Protein AF-A0A6J1C2G2-F1 (afdb_monomer_lite)

Structure (mmCIF, N/CA/C/O backbone):
data_AF-A0A6J1C2G2-F1
#
_entry.id   AF-A0A6J1C2G2-F1
#
loop_
_atom_site.group_PDB
_atom_site.id
_atom_site.type_symbol
_atom_site.label_atom_id
_atom_site.label_alt_id
_atom_site.label_comp_id
_atom_site.label_asym_id
_atom_site.label_entity_id
_atom_site.label_seq_id
_atom_site.pdbx_PDB_ins_code
_atom_site.Cartn_x
_atom_site.Cartn_y
_atom_site.Cartn_z
_atom_site.occupancy
_atom_site.B_iso_or_equiv
_atom_site.auth_seq_id
_atom_site.auth_comp_id
_atom_site.auth_asym_id
_atom_site.auth_atom_id
_atom_site.pdbx_PDB_model_num
ATOM 1 N N . MET A 1 1 ? 3.032 9.866 -9.619 1.00 83.88 1 MET A N 1
ATOM 2 C CA . MET A 1 1 ? 4.007 8.755 -9.521 1.00 83.88 1 MET A CA 1
ATOM 3 C C . MET A 1 1 ? 5.180 8.950 -10.476 1.00 83.88 1 MET A C 1
ATOM 5 O O . MET A 1 1 ? 6.270 9.187 -9.984 1.00 83.88 1 MET A O 1
ATOM 9 N N . PHE A 1 2 ? 4.970 8.914 -11.799 1.00 86.19 2 PHE A N 1
ATOM 10 C CA . PHE A 1 2 ? 6.059 8.977 -12.790 1.00 86.19 2 PHE A CA 1
ATOM 11 C C . PHE A 1 2 ? 6.940 10.228 -12.696 1.00 86.19 2 PHE A C 1
ATOM 13 O O . PHE A 1 2 ? 8.150 10.077 -12.717 1.00 86.19 2 PHE A O 1
ATOM 20 N N . ILE A 1 3 ? 6.368 11.408 -12.426 1.00 89.69 3 ILE A N 1
ATOM 21 C CA . ILE A 1 3 ? 7.152 12.632 -12.160 1.00 89.69 3 ILE A CA 1
ATOM 22 C C . ILE A 1 3 ? 8.167 12.416 -11.022 1.00 89.69 3 ILE A C 1
ATOM 24 O O . ILE A 1 3 ? 9.332 12.745 -11.165 1.00 89.69 3 ILE A O 1
ATOM 28 N N . ARG A 1 4 ? 7.766 11.765 -9.918 1.00 88.69 4 ARG A N 1
ATOM 29 C CA . ARG A 1 4 ? 8.676 11.478 -8.792 1.00 88.69 4 ARG A CA 1
ATOM 30 C C . ARG A 1 4 ? 9.783 10.490 -9.174 1.00 88.69 4 ARG A C 1
ATOM 32 O O . ARG A 1 4 ? 10.897 10.616 -8.683 1.00 88.69 4 ARG A O 1
ATOM 39 N N . LEU A 1 5 ? 9.472 9.509 -10.025 1.00 90.19 5 LEU A N 1
ATOM 40 C CA . LEU A 1 5 ? 10.475 8.576 -10.550 1.00 90.19 5 LEU A CA 1
ATOM 41 C C . LEU A 1 5 ? 11.472 9.312 -11.454 1.00 90.19 5 LEU A C 1
ATOM 43 O O . LEU A 1 5 ? 12.673 9.102 -11.332 1.00 90.19 5 LEU A O 1
ATOM 47 N N . GLU A 1 6 ? 10.985 10.192 -12.329 1.00 89.25 6 GLU A N 1
ATOM 48 C CA . GLU A 1 6 ? 11.812 11.023 -13.210 1.00 89.25 6 GLU A CA 1
ATOM 49 C C . GLU A 1 6 ? 12.705 11.982 -12.417 1.00 89.25 6 GLU A C 1
ATOM 51 O O . GLU A 1 6 ? 13.893 12.090 -12.720 1.00 89.25 6 GLU A O 1
ATOM 56 N N . ASP A 1 7 ? 12.176 12.603 -11.361 1.00 89.44 7 ASP A N 1
ATOM 57 C CA . ASP A 1 7 ? 12.940 13.465 -10.459 1.00 89.44 7 ASP A CA 1
ATOM 58 C C . ASP A 1 7 ? 14.087 12.693 -9.784 1.00 89.44 7 ASP A C 1
ATOM 60 O O . ASP A 1 7 ? 15.228 13.163 -9.767 1.00 89.44 7 ASP A O 1
ATOM 64 N N . GLU A 1 8 ? 13.827 11.484 -9.269 1.00 88.75 8 GLU A N 1
ATOM 65 C CA . GLU A 1 8 ? 14.870 10.634 -8.676 1.00 88.75 8 GLU A CA 1
ATOM 66 C C . GLU A 1 8 ? 15.913 10.171 -9.704 1.00 88.75 8 GLU A C 1
ATOM 68 O O . GLU A 1 8 ? 17.113 10.165 -9.411 1.00 88.75 8 GLU A O 1
ATOM 73 N N . LEU A 1 9 ? 15.481 9.833 -10.924 1.00 88.19 9 LEU A N 1
ATOM 74 C CA . LEU A 1 9 ? 16.377 9.459 -12.021 1.00 88.19 9 LEU A CA 1
ATOM 75 C C . LEU A 1 9 ? 17.264 10.633 -12.460 1.00 88.19 9 LEU A C 1
ATOM 77 O O . LEU A 1 9 ? 18.463 10.446 -12.694 1.00 88.19 9 LEU A O 1
ATOM 81 N N . GLY A 1 10 ? 16.693 11.837 -12.551 1.00 83.50 10 GLY A N 1
ATOM 82 C CA . GLY A 1 10 ? 17.389 13.065 -12.936 1.00 83.50 10 GLY A CA 1
ATOM 83 C C . GLY A 1 10 ? 18.352 13.576 -11.860 1.00 83.50 10 GLY A C 1
ATOM 84 O O . GLY A 1 10 ? 19.415 14.123 -12.170 1.00 83.50 10 GLY A O 1
ATOM 85 N N . ALA A 1 11 ? 18.041 13.351 -10.583 1.00 78.38 11 ALA A N 1
ATOM 86 C CA . ALA A 1 11 ? 18.835 13.815 -9.452 1.00 78.38 11 ALA A CA 1
ATOM 87 C C . ALA A 1 11 ? 20.077 12.941 -9.191 1.00 78.38 11 ALA A C 1
ATOM 89 O O . ALA A 1 11 ? 20.109 12.192 -8.224 1.00 78.38 11 ALA A O 1
ATOM 90 N N . LYS A 1 12 ? 21.139 13.045 -10.007 1.00 57.88 12 LYS A N 1
ATOM 91 C CA . LYS A 1 12 ? 22.489 12.434 -9.810 1.00 57.88 12 LYS A CA 1
ATOM 92 C C . LYS A 1 12 ? 22.559 10.910 -9.537 1.00 57.88 12 LYS A C 1
ATOM 94 O O . LYS A 1 12 ? 23.667 10.375 -9.515 1.00 57.88 12 LYS A O 1
ATOM 99 N N . LYS A 1 13 ? 21.445 10.198 -9.342 1.00 61.91 13 LYS A N 1
ATOM 100 C CA . LYS A 1 13 ? 21.401 8.833 -8.799 1.00 61.91 13 LYS A CA 1
ATOM 101 C C . LYS A 1 13 ? 21.324 7.731 -9.852 1.00 61.91 13 LYS A C 1
ATOM 103 O O . LYS A 1 13 ? 21.527 6.582 -9.483 1.00 61.91 13 LYS A O 1
ATOM 108 N N . LYS A 1 14 ? 21.098 8.036 -11.140 1.00 79.38 14 LYS A N 1
ATOM 109 C CA . LYS A 1 14 ? 20.994 7.062 -12.263 1.00 79.38 14 LYS A CA 1
ATOM 110 C C . LYS A 1 14 ? 20.018 5.885 -12.033 1.00 79.38 14 LYS A C 1
ATOM 112 O O . LYS A 1 14 ? 19.953 4.982 -12.860 1.00 79.38 14 LYS A O 1
ATOM 117 N N . ALA A 1 15 ? 19.283 5.886 -10.928 1.00 87.56 15 ALA A N 1
ATOM 118 C CA . ALA A 1 15 ? 18.387 4.846 -10.463 1.00 87.56 15 ALA A CA 1
ATOM 119 C C . ALA A 1 15 ? 17.363 5.499 -9.529 1.00 87.56 15 ALA A C 1
ATOM 121 O O . ALA A 1 15 ? 17.713 6.407 -8.771 1.00 87.56 15 ALA A O 1
ATOM 122 N N . ALA A 1 16 ? 16.125 5.022 -9.592 1.00 91.12 16 ALA A N 1
ATOM 123 C CA . ALA A 1 16 ? 15.034 5.419 -8.712 1.00 91.12 16 ALA A CA 1
ATOM 124 C C . ALA A 1 16 ? 14.487 4.173 -8.018 1.00 91.12 16 ALA A C 1
ATOM 126 O O . ALA A 1 16 ? 14.368 3.117 -8.651 1.00 91.12 16 ALA A O 1
ATOM 127 N N . ASP A 1 17 ? 14.172 4.290 -6.729 1.00 91.31 17 ASP A N 1
ATOM 128 C CA . ASP A 1 17 ? 13.568 3.183 -5.991 1.00 91.31 17 ASP A CA 1
ATOM 129 C C . ASP A 1 17 ? 12.053 3.199 -6.213 1.00 91.31 17 ASP A C 1
ATOM 131 O O . ASP A 1 17 ? 11.330 4.084 -5.751 1.00 91.31 17 ASP A O 1
ATOM 135 N N . PHE A 1 18 ? 11.565 2.209 -6.957 1.00 94.31 18 PHE A N 1
ATOM 136 C CA . PHE A 1 18 ? 10.154 2.119 -7.303 1.00 94.31 18 PHE A CA 1
ATOM 137 C C . PHE A 1 18 ? 9.265 1.866 -6.082 1.00 94.31 18 PHE A C 1
ATOM 139 O O . PHE A 1 18 ? 8.156 2.398 -6.028 1.00 94.31 18 PHE A O 1
ATOM 146 N N . ASN A 1 19 ? 9.726 1.080 -5.103 1.00 95.12 19 ASN A N 1
ATOM 147 C CA . ASN A 1 19 ? 8.845 0.543 -4.066 1.00 95.12 19 ASN A CA 1
ATOM 148 C C . ASN A 1 19 ? 8.251 1.648 -3.172 1.00 95.12 19 ASN A C 1
ATOM 150 O O . ASN A 1 19 ? 7.025 1.737 -3.109 1.00 95.12 19 ASN A O 1
ATOM 154 N N . PRO A 1 20 ? 9.036 2.568 -2.572 1.00 94.38 20 PRO A N 1
ATOM 155 C CA . PRO A 1 20 ? 8.474 3.626 -1.729 1.00 94.38 20 PRO A CA 1
ATOM 156 C C . PRO A 1 20 ? 7.541 4.576 -2.493 1.00 94.38 20 PRO A C 1
ATOM 158 O O . PRO A 1 20 ? 6.554 5.075 -1.947 1.00 94.38 20 PRO A O 1
ATOM 161 N N . ILE A 1 21 ? 7.840 4.838 -3.770 1.00 94.56 21 ILE A N 1
ATOM 162 C CA . ILE A 1 21 ? 7.010 5.695 -4.624 1.00 94.56 21 ILE A CA 1
ATOM 163 C C . ILE A 1 21 ? 5.689 4.994 -4.974 1.00 94.56 21 ILE A C 1
ATOM 165 O O . ILE A 1 21 ? 4.631 5.629 -4.932 1.00 94.56 21 ILE A O 1
ATOM 169 N N . SER A 1 22 ? 5.746 3.701 -5.299 1.00 96.19 22 SER A N 1
ATOM 170 C CA . SER A 1 22 ? 4.582 2.859 -5.584 1.00 96.19 22 SER A CA 1
ATOM 171 C C . SER A 1 22 ? 3.687 2.700 -4.356 1.00 96.19 22 SER A C 1
ATOM 173 O O . SER A 1 22 ? 2.469 2.809 -4.481 1.00 96.19 22 SER A O 1
ATOM 175 N N . ASP A 1 23 ? 4.264 2.511 -3.171 1.00 96.69 23 ASP A N 1
ATOM 176 C CA . ASP A 1 23 ? 3.523 2.364 -1.915 1.00 96.69 23 ASP A CA 1
ATOM 177 C C . ASP A 1 23 ? 2.751 3.641 -1.568 1.00 96.69 23 ASP A C 1
ATOM 179 O O . ASP A 1 23 ? 1.550 3.597 -1.298 1.00 96.69 23 ASP A O 1
ATOM 183 N N . ALA A 1 24 ? 3.408 4.801 -1.661 1.00 95.88 24 ALA A N 1
ATOM 184 C CA . ALA A 1 24 ? 2.757 6.091 -1.444 1.00 95.88 24 ALA A CA 1
ATOM 185 C C . ALA A 1 24 ? 1.614 6.341 -2.440 1.00 95.88 24 ALA A C 1
ATOM 187 O O . ALA A 1 24 ? 0.549 6.820 -2.054 1.00 95.88 24 ALA A O 1
ATOM 188 N N . MET A 1 25 ? 1.816 5.995 -3.717 1.00 95.75 25 MET A N 1
ATOM 189 C CA . MET A 1 25 ? 0.767 6.102 -4.734 1.00 95.75 25 MET A CA 1
ATOM 190 C C . MET A 1 25 ? -0.394 5.149 -4.450 1.00 95.75 25 MET A C 1
ATOM 192 O O . MET A 1 25 ? -1.545 5.562 -4.528 1.00 95.75 25 MET A O 1
ATOM 196 N N . SER A 1 26 ? -0.098 3.901 -4.087 1.00 97.38 26 SER A N 1
ATOM 197 C CA . SER A 1 26 ? -1.112 2.882 -3.809 1.00 97.38 26 SER A CA 1
ATOM 198 C C . SER A 1 26 ? -1.977 3.281 -2.617 1.00 97.38 26 SER A C 1
ATOM 200 O O . SER A 1 26 ? -3.195 3.155 -2.679 1.00 97.38 26 SER A O 1
ATOM 202 N N . PHE A 1 27 ? -1.370 3.822 -1.556 1.00 98.00 27 PHE A N 1
ATOM 203 C CA . PHE A 1 27 ? -2.111 4.357 -0.416 1.00 98.00 27 PHE A CA 1
ATOM 204 C C . PHE A 1 27 ? -3.038 5.510 -0.819 1.00 98.00 27 PHE A C 1
ATOM 206 O O . PHE A 1 27 ? -4.225 5.463 -0.507 1.00 98.00 27 PHE A O 1
ATOM 213 N N . ASP A 1 28 ? -2.518 6.523 -1.524 1.00 97.12 28 ASP A N 1
ATOM 214 C CA . ASP A 1 28 ? -3.313 7.679 -1.965 1.00 97.12 28 ASP A CA 1
ATOM 215 C C . ASP A 1 28 ? -4.469 7.253 -2.881 1.00 97.12 28 ASP A C 1
ATOM 217 O O . ASP A 1 28 ? -5.609 7.661 -2.663 1.00 97.12 28 ASP A O 1
ATOM 221 N N . PHE A 1 29 ? -4.198 6.369 -3.845 1.00 96.88 29 PHE A N 1
ATOM 222 C CA . PHE A 1 29 ? -5.206 5.818 -4.744 1.00 96.88 29 PHE A CA 1
ATOM 223 C C . PHE A 1 29 ? -6.308 5.075 -3.983 1.00 96.88 29 PHE A C 1
ATOM 225 O O . PHE A 1 29 ? -7.482 5.373 -4.179 1.00 96.88 29 PHE A O 1
ATOM 232 N N . ILE A 1 30 ? -5.953 4.143 -3.094 1.00 97.88 30 ILE A N 1
ATOM 233 C CA . ILE A 1 30 ? -6.936 3.354 -2.341 1.00 97.88 30 ILE A CA 1
ATOM 234 C C . ILE A 1 30 ? -7.740 4.222 -1.377 1.00 97.88 30 ILE A C 1
ATOM 236 O O . ILE A 1 30 ? -8.947 4.024 -1.251 1.00 97.88 30 ILE A O 1
ATOM 240 N N . PHE A 1 31 ? -7.109 5.203 -0.730 1.00 98.00 31 PHE A N 1
ATOM 241 C CA . PHE A 1 31 ? -7.827 6.137 0.130 1.00 98.00 31 PHE A CA 1
ATOM 242 C C . PHE A 1 31 ? -8.851 6.940 -0.680 1.00 98.00 31 PHE A C 1
ATOM 244 O O . PHE A 1 31 ? -10.014 7.003 -0.307 1.00 98.00 31 PHE A O 1
ATOM 251 N N . ARG A 1 32 ? -8.461 7.492 -1.831 1.00 97.19 32 ARG A N 1
ATOM 252 C CA . ARG A 1 32 ? -9.388 8.232 -2.705 1.00 97.19 32 ARG A CA 1
ATOM 253 C C . ARG A 1 32 ? -10.477 7.356 -3.319 1.00 97.19 32 ARG A C 1
ATOM 255 O O . ARG A 1 32 ? -11.559 7.846 -3.597 1.00 97.19 32 ARG A O 1
ATOM 262 N N . LEU A 1 33 ? -10.177 6.085 -3.575 1.00 96.56 33 LEU A N 1
ATOM 263 C CA . LEU A 1 33 ? -11.120 5.142 -4.172 1.00 96.56 33 LEU A CA 1
ATOM 264 C C . LEU A 1 33 ? -12.205 4.708 -3.181 1.00 96.56 33 LEU A C 1
ATOM 266 O O . LEU A 1 33 ? -13.354 4.528 -3.569 1.00 96.56 33 LEU A O 1
ATOM 270 N N . LEU A 1 34 ? -11.823 4.468 -1.927 1.00 96.38 34 LEU A N 1
ATOM 271 C CA . LEU A 1 34 ? -12.694 3.864 -0.916 1.00 96.38 34 LEU 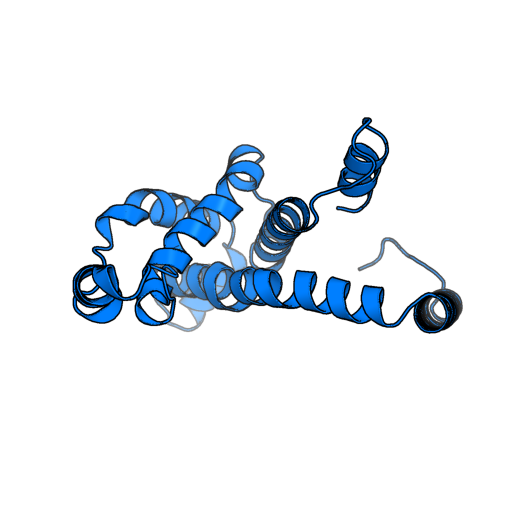A CA 1
ATOM 272 C C . LEU A 1 34 ? -13.328 4.880 0.038 1.00 96.38 34 LEU A C 1
ATOM 274 O O . LEU A 1 34 ? -14.106 4.491 0.908 1.00 96.38 34 LEU A O 1
ATOM 278 N N . THR A 1 35 ? -12.972 6.155 -0.089 1.00 97.00 35 THR A N 1
ATOM 279 C CA . THR A 1 35 ? -13.460 7.233 0.770 1.00 97.00 35 THR A CA 1
ATOM 280 C C . THR A 1 35 ? -13.962 8.397 -0.084 1.00 97.00 35 THR A C 1
ATOM 282 O O . THR A 1 35 ? -13.643 8.505 -1.263 1.00 97.00 35 THR A O 1
ATOM 285 N N . ASP A 1 36 ? -14.721 9.300 0.524 1.00 96.25 36 ASP A N 1
ATOM 286 C CA . ASP A 1 36 ? -15.259 10.509 -0.106 1.00 96.25 36 ASP A CA 1
ATOM 287 C C . ASP A 1 36 ? -14.218 11.635 -0.227 1.00 96.25 36 ASP A C 1
ATOM 289 O O . ASP A 1 36 ? -14.539 12.751 -0.642 1.00 96.25 36 ASP A O 1
ATOM 293 N N . GLY A 1 37 ? -12.974 11.386 0.192 1.00 92.75 37 GLY A N 1
ATOM 294 C CA . GLY A 1 37 ? -11.953 12.410 0.341 1.00 92.75 37 GLY A CA 1
ATOM 295 C C . GLY A 1 37 ? -10.573 11.997 -0.153 1.00 92.75 37 GLY A C 1
ATOM 296 O O . GLY A 1 37 ? -10.329 10.904 -0.656 1.00 92.75 37 GLY A O 1
ATOM 297 N N . SER A 1 38 ? -9.631 12.919 0.009 1.00 94.62 38 SER A N 1
ATOM 298 C CA . SER A 1 38 ? -8.206 12.675 -0.204 1.00 94.62 38 SER A CA 1
ATOM 299 C C . SER A 1 38 ? -7.473 12.655 1.134 1.00 94.62 38 SER A C 1
ATOM 301 O O . SER A 1 38 ? -7.845 13.427 2.023 1.00 94.62 38 SER A O 1
ATOM 303 N N . PRO A 1 39 ? -6.405 11.854 1.282 1.00 94.19 39 PRO A N 1
ATOM 304 C CA . PRO A 1 39 ? -5.617 11.884 2.503 1.00 94.19 39 PRO A CA 1
ATOM 305 C C . PRO A 1 39 ? -4.974 13.266 2.677 1.00 94.19 39 PRO A C 1
ATOM 307 O O . PRO A 1 39 ? -4.479 13.859 1.715 1.00 94.19 39 PRO A O 1
ATOM 310 N N . ASP A 1 40 ? -4.964 13.785 3.906 1.00 93.31 40 ASP A N 1
ATOM 311 C CA . ASP A 1 40 ? -4.215 15.007 4.208 1.00 93.31 40 ASP A CA 1
ATOM 312 C C . ASP A 1 40 ? -2.701 14.790 3.976 1.00 93.31 40 ASP A C 1
ATOM 314 O O . ASP A 1 40 ? -2.241 13.645 3.964 1.00 93.31 40 ASP A O 1
ATOM 318 N N . PRO A 1 41 ? -1.883 15.848 3.810 1.00 93.75 41 PRO A N 1
ATOM 319 C CA . PRO A 1 41 ? -0.461 15.689 3.493 1.00 93.75 41 PRO A CA 1
ATOM 320 C C . PRO A 1 41 ? 0.331 14.843 4.500 1.00 93.75 41 PRO A C 1
ATOM 322 O O . PRO A 1 41 ? 1.282 14.159 4.123 1.00 93.75 41 PRO A O 1
ATOM 325 N N . LYS A 1 42 ? -0.052 14.871 5.781 1.00 93.88 42 LYS A N 1
ATOM 326 C CA . LYS A 1 42 ? 0.608 14.095 6.832 1.00 93.88 42 LYS A CA 1
ATOM 327 C C . LYS A 1 42 ? 0.215 12.626 6.740 1.00 93.88 42 LYS A C 1
ATOM 329 O O . LYS A 1 42 ? 1.080 11.760 6.816 1.00 93.88 42 LYS A O 1
ATOM 334 N N . LEU A 1 43 ? -1.069 12.339 6.541 1.00 95.19 43 LEU A N 1
ATOM 335 C CA . LEU A 1 43 ? -1.559 10.985 6.321 1.00 95.19 43 LEU A CA 1
ATOM 336 C C . LEU A 1 43 ? -1.021 10.397 5.012 1.00 95.19 43 LEU A C 1
ATOM 338 O O . LEU A 1 43 ? -0.636 9.237 4.995 1.00 95.19 43 LEU A O 1
ATOM 342 N N . ALA A 1 44 ? -0.940 11.185 3.942 1.00 93.06 44 ALA A N 1
ATOM 343 C CA . ALA A 1 44 ? -0.363 10.759 2.670 1.00 93.06 44 ALA A CA 1
ATOM 344 C C . ALA A 1 44 ? 1.125 10.383 2.807 1.00 93.06 44 ALA A C 1
ATOM 346 O O . ALA A 1 44 ? 1.589 9.456 2.145 1.00 93.06 44 ALA A O 1
ATOM 347 N N . GLY A 1 45 ? 1.866 11.078 3.680 1.00 93.69 45 GLY A N 1
ATOM 348 C CA . GLY A 1 45 ? 3.266 10.770 3.982 1.00 93.69 45 GLY A CA 1
ATOM 349 C C . GLY A 1 45 ? 3.451 9.561 4.903 1.00 93.69 45 GLY A C 1
ATOM 350 O O . GLY A 1 45 ? 4.248 8.674 4.605 1.00 93.69 45 GLY A O 1
ATOM 351 N N . ASP A 1 46 ? 2.712 9.505 6.014 1.00 96.31 46 ASP A N 1
ATOM 352 C CA . ASP A 1 46 ? 2.924 8.496 7.060 1.00 96.31 46 ASP A CA 1
ATOM 353 C C . ASP A 1 46 ? 2.081 7.217 6.861 1.00 96.31 46 ASP A C 1
ATOM 355 O O . ASP A 1 46 ? 2.409 6.156 7.397 1.00 96.31 46 ASP A O 1
ATOM 359 N N . GLY A 1 47 ? 0.970 7.311 6.127 1.00 97.19 47 GLY A N 1
ATOM 360 C CA . GLY A 1 47 ? -0.049 6.272 5.951 1.00 97.19 47 GLY A CA 1
ATOM 361 C C . GLY A 1 47 ? 0.478 4.933 5.431 1.00 97.19 47 GLY A C 1
ATOM 362 O O . GLY A 1 47 ? 0.206 3.917 6.080 1.00 97.19 47 GLY A O 1
ATOM 363 N N . PRO A 1 48 ? 1.287 4.900 4.351 1.00 97.69 48 PRO A N 1
ATOM 364 C CA . PRO A 1 48 ? 1.918 3.667 3.874 1.00 97.69 48 PRO A CA 1
ATOM 365 C C . PRO A 1 48 ? 2.715 2.958 4.977 1.00 97.69 48 PRO A C 1
ATOM 367 O O . PRO A 1 48 ? 2.521 1.771 5.228 1.00 97.69 48 PRO A O 1
ATOM 370 N N . GLY A 1 49 ? 3.529 3.705 5.732 1.00 97.69 49 GLY A N 1
ATOM 371 C CA . GLY A 1 49 ? 4.311 3.160 6.845 1.00 97.69 49 GLY A CA 1
ATOM 372 C C . GLY A 1 49 ? 3.446 2.666 8.011 1.00 97.69 49 GLY A C 1
ATOM 373 O O . GLY A 1 49 ? 3.799 1.698 8.689 1.00 97.69 49 GLY A O 1
ATOM 374 N N . MET A 1 50 ? 2.288 3.291 8.252 1.00 98.25 50 MET A N 1
ATOM 375 C CA . MET A 1 50 ? 1.322 2.801 9.240 1.00 98.25 50 MET A CA 1
ATOM 376 C C . MET A 1 50 ? 0.695 1.470 8.817 1.00 98.25 50 MET A C 1
ATOM 378 O O . MET A 1 50 ? 0.585 0.579 9.667 1.00 98.25 50 MET A O 1
ATOM 382 N N . PHE A 1 51 ? 0.315 1.318 7.542 1.00 97.88 51 PHE A N 1
ATOM 383 C CA . PHE A 1 51 ? -0.159 0.038 7.016 1.00 97.88 51 PHE A CA 1
ATOM 384 C C . PHE A 1 51 ? 0.942 -1.015 7.029 1.00 97.88 51 PHE A C 1
ATOM 386 O O . PHE A 1 51 ? 0.700 -2.092 7.560 1.00 97.88 51 PHE A O 1
ATOM 393 N N . ASP A 1 52 ? 2.152 -0.703 6.564 1.00 96.81 52 ASP A N 1
ATOM 394 C CA . ASP A 1 52 ? 3.291 -1.627 6.584 1.00 96.81 52 ASP A CA 1
ATOM 395 C C . ASP A 1 52 ? 3.538 -2.174 7.989 1.00 96.81 52 ASP A C 1
ATOM 397 O O . ASP A 1 52 ? 3.657 -3.384 8.186 1.00 96.81 52 ASP A O 1
ATOM 401 N N . LYS A 1 53 ? 3.551 -1.294 8.996 1.00 95.75 53 LYS A N 1
ATOM 402 C CA . LYS A 1 53 ? 3.750 -1.696 10.389 1.00 95.75 53 LYS A CA 1
ATOM 403 C C . LYS A 1 53 ? 2.629 -2.615 10.879 1.00 95.75 53 LYS A C 1
ATOM 405 O O . LYS A 1 53 ? 2.900 -3.602 11.558 1.00 95.75 53 LYS A O 1
ATOM 410 N N . TRP A 1 54 ? 1.375 -2.293 10.561 1.00 97.19 54 TRP A N 1
ATOM 411 C CA . TRP A 1 54 ? 0.229 -3.117 10.944 1.00 97.19 54 TRP A CA 1
ATOM 412 C C . TRP A 1 54 ? 0.240 -4.481 10.238 1.00 97.19 54 TRP A C 1
ATOM 414 O O . TRP A 1 54 ? 0.124 -5.502 10.914 1.00 97.19 54 TRP A O 1
ATOM 424 N N . LEU A 1 55 ? 0.465 -4.510 8.923 1.00 95.44 55 LEU A N 1
ATOM 425 C CA . LEU A 1 55 ? 0.546 -5.728 8.114 1.00 95.44 55 LEU A CA 1
ATOM 426 C C . LEU A 1 55 ? 1.703 -6.623 8.532 1.00 95.44 55 LEU A C 1
ATOM 428 O O . LEU A 1 55 ? 1.518 -7.830 8.631 1.00 95.44 55 LEU A O 1
ATOM 432 N N . THR A 1 56 ? 2.865 -6.045 8.841 1.00 92.06 56 THR A N 1
ATOM 433 C CA . THR A 1 56 ? 4.031 -6.809 9.307 1.00 92.06 56 THR A CA 1
ATOM 434 C C . THR A 1 56 ? 3.673 -7.644 10.528 1.00 92.06 56 THR A C 1
ATOM 436 O O . THR A 1 56 ? 4.044 -8.805 10.596 1.00 92.06 56 THR A O 1
ATOM 439 N N . LEU A 1 57 ? 2.905 -7.097 11.474 1.00 92.44 57 LEU A N 1
ATOM 440 C CA . LEU A 1 57 ? 2.491 -7.857 12.654 1.00 92.44 57 LEU A CA 1
ATOM 441 C C . LEU A 1 57 ? 1.442 -8.930 12.344 1.00 92.44 57 LEU A C 1
ATOM 443 O O . LEU A 1 57 ? 1.463 -9.978 12.979 1.00 92.44 57 LEU A O 1
ATOM 447 N N . GLN A 1 58 ? 0.541 -8.679 11.392 1.00 91.00 58 GLN A N 1
ATOM 448 C CA . GLN A 1 58 ? -0.468 -9.658 10.961 1.00 91.00 58 GLN A CA 1
ATOM 449 C C . GLN A 1 58 ? 0.163 -10.832 10.201 1.00 91.00 58 GLN A C 1
ATOM 451 O O . GLN A 1 58 ? -0.262 -11.972 10.349 1.00 91.00 58 GLN A O 1
ATOM 456 N N . LEU A 1 59 ? 1.177 -10.542 9.384 1.00 91.62 59 LEU A N 1
ATOM 457 C CA . LEU A 1 59 ? 1.822 -11.495 8.484 1.00 91.62 59 LEU A CA 1
ATOM 458 C C . LEU A 1 59 ? 3.114 -12.085 9.057 1.00 91.62 59 LEU A C 1
ATOM 460 O O . LEU A 1 59 ? 3.660 -13.001 8.451 1.00 91.62 59 LEU A O 1
ATOM 464 N N . ALA A 1 60 ? 3.598 -11.597 10.204 1.00 89.62 60 ALA A N 1
ATOM 465 C CA . ALA A 1 60 ? 4.817 -12.092 10.844 1.00 89.62 60 ALA A CA 1
ATOM 466 C C . ALA A 1 60 ? 4.851 -13.623 10.988 1.00 89.62 60 ALA A C 1
ATOM 468 O O . ALA A 1 60 ? 5.888 -14.186 10.659 1.00 89.62 60 ALA A O 1
ATOM 469 N N . PRO A 1 61 ? 3.753 -14.319 11.353 1.00 88.44 61 PRO A N 1
ATOM 470 C CA . PRO A 1 61 ? 3.764 -15.782 11.432 1.00 88.44 61 PRO A CA 1
ATOM 471 C C . PRO A 1 61 ? 3.967 -16.513 10.097 1.00 88.44 61 PRO A C 1
ATOM 473 O O . PRO A 1 61 ? 4.217 -17.713 10.097 1.00 88.44 61 PRO A O 1
ATOM 476 N N . LEU A 1 62 ? 3.822 -15.818 8.965 1.00 86.44 62 LEU A N 1
ATOM 477 C CA . LEU A 1 62 ? 4.035 -16.351 7.615 1.00 86.44 62 LEU A CA 1
ATOM 478 C C . LEU A 1 62 ? 5.394 -15.942 7.030 1.00 86.44 62 LEU A C 1
ATOM 480 O O . LEU A 1 62 ? 5.789 -16.447 5.978 1.00 86.44 62 LEU A O 1
ATOM 484 N N . ALA A 1 63 ? 6.067 -14.976 7.653 1.00 83.56 63 ALA A N 1
ATOM 485 C CA . ALA A 1 63 ? 7.319 -14.418 7.174 1.00 83.56 63 ALA A CA 1
ATOM 486 C C . ALA A 1 63 ? 8.509 -15.147 7.799 1.00 83.56 63 ALA A C 1
ATOM 488 O O . ALA A 1 63 ? 8.403 -15.702 8.880 1.00 83.56 63 ALA A O 1
ATOM 489 N N . SER A 1 64 ? 9.667 -15.080 7.144 1.00 81.62 64 SER A N 1
ATOM 490 C CA . SER A 1 64 ? 10.936 -15.450 7.768 1.00 81.62 64 SER A CA 1
ATOM 491 C C . SER A 1 64 ? 11.792 -14.205 7.959 1.00 81.62 64 SER A C 1
ATOM 493 O O . SER A 1 64 ? 11.860 -13.348 7.074 1.00 81.62 64 SER A O 1
ATOM 495 N N . LEU A 1 65 ? 12.472 -14.114 9.101 1.00 73.31 65 LEU A N 1
ATOM 496 C CA . LEU A 1 65 ? 13.465 -13.068 9.367 1.00 73.31 65 LEU A CA 1
ATOM 497 C C . LEU A 1 65 ? 14.793 -13.341 8.645 1.00 73.31 65 LEU A C 1
ATOM 499 O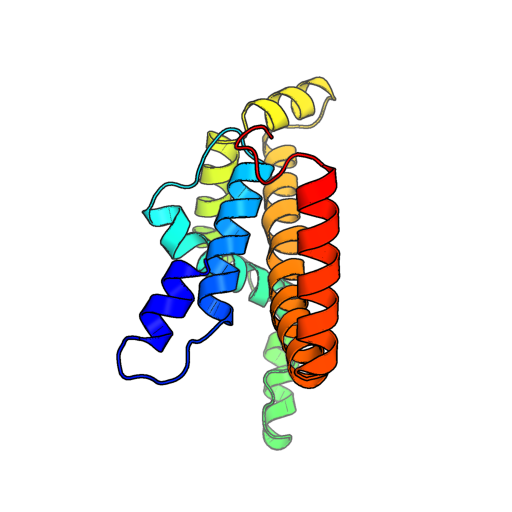 O . LEU A 1 65 ? 15.691 -12.500 8.675 1.00 73.31 65 LEU A O 1
ATOM 503 N N . GLY A 1 66 ? 14.925 -14.506 7.997 1.00 80.00 66 GLY A N 1
ATOM 504 C CA . GLY A 1 66 ? 16.133 -14.916 7.290 1.00 80.00 66 GLY A CA 1
ATOM 505 C C . GLY A 1 66 ? 17.323 -15.111 8.227 1.00 80.00 66 GLY A C 1
ATOM 506 O O . GLY A 1 66 ? 18.470 -14.950 7.799 1.00 80.00 66 GLY A O 1
ATOM 507 N N . LEU A 1 67 ? 17.075 -15.411 9.507 1.00 78.50 67 LEU A N 1
ATOM 508 C CA . LEU A 1 67 ? 18.148 -15.574 10.473 1.00 78.50 67 LEU A CA 1
ATOM 509 C C . LEU A 1 67 ? 18.994 -16.812 10.123 1.00 78.50 67 LEU A C 1
ATOM 511 O O . LEU A 1 67 ? 18.468 -17.832 9.667 1.00 78.50 67 LEU A O 1
ATOM 515 N N . PRO A 1 68 ? 20.324 -16.769 10.341 1.00 81.75 68 PRO A N 1
ATOM 516 C CA . PRO A 1 68 ? 21.161 -17.956 10.218 1.00 81.75 68 PRO A CA 1
ATOM 517 C C . PRO A 1 68 ? 20.586 -19.110 11.049 1.00 81.75 68 PRO A C 1
ATOM 519 O O . PRO A 1 68 ? 20.091 -18.876 12.147 1.00 81.75 68 PRO A O 1
ATOM 522 N N . LYS A 1 69 ? 20.713 -20.360 10.577 1.00 77.12 69 LYS A N 1
ATOM 523 C CA . LYS A 1 69 ? 20.096 -21.548 11.211 1.00 77.12 69 LYS A CA 1
ATOM 524 C C . LYS A 1 69 ? 20.333 -21.667 12.723 1.00 77.12 69 LYS A C 1
ATOM 526 O O . LYS A 1 69 ? 19.476 -22.178 13.426 1.00 77.12 69 LYS A O 1
ATOM 531 N N . ILE A 1 70 ? 21.466 -21.179 13.233 1.00 81.56 70 ILE A N 1
ATOM 532 C CA . ILE A 1 70 ? 21.777 -21.175 14.673 1.00 81.56 70 ILE A CA 1
ATOM 533 C C . ILE A 1 70 ? 20.782 -20.336 15.503 1.00 81.56 70 ILE A C 1
ATOM 535 O O . ILE A 1 70 ? 20.577 -20.612 16.679 1.00 81.56 70 ILE A O 1
ATOM 539 N N . PHE A 1 71 ? 20.140 -19.339 14.891 1.00 82.25 71 PHE A N 1
ATOM 540 C CA . PHE A 1 71 ? 19.169 -18.444 15.516 1.00 82.25 71 PHE A CA 1
ATOM 541 C C . PHE A 1 71 ? 17.712 -18.767 15.142 1.00 82.25 71 PHE A C 1
ATOM 543 O O . PHE A 1 71 ? 16.818 -18.024 15.543 1.00 82.25 71 PHE A O 1
ATOM 550 N N . CYS A 1 72 ? 17.441 -19.872 14.430 1.00 80.00 72 CYS A N 1
ATOM 551 C CA . CYS A 1 72 ? 16.078 -20.215 14.003 1.00 80.00 72 CYS A CA 1
ATOM 552 C C . CYS A 1 72 ? 15.124 -20.427 15.188 1.00 80.00 72 CYS A C 1
ATOM 554 O O . CYS A 1 72 ? 13.955 -20.085 15.101 1.00 80.00 72 CYS A O 1
ATOM 556 N N . VAL A 1 73 ? 15.635 -20.897 16.333 1.00 81.50 73 VAL A N 1
ATOM 557 C CA . VAL A 1 73 ? 14.841 -21.074 17.559 1.00 81.50 73 VAL A CA 1
ATOM 558 C C . VAL A 1 73 ? 14.285 -19.739 18.065 1.00 81.50 73 VAL A C 1
ATOM 560 O O . VAL A 1 73 ? 13.167 -19.690 18.569 1.00 81.50 73 VAL A O 1
ATOM 563 N N . PHE A 1 74 ? 15.035 -18.642 17.917 1.00 82.38 74 PHE A N 1
ATOM 564 C CA . PHE A 1 74 ? 14.544 -17.313 18.286 1.00 82.38 74 PHE A CA 1
ATOM 565 C C . PHE A 1 74 ? 13.485 -16.816 17.303 1.00 82.38 74 PHE A C 1
ATOM 567 O O . PHE A 1 74 ? 12.508 -16.211 17.729 1.00 82.38 74 PHE A O 1
ATOM 574 N N . GLU A 1 75 ? 13.655 -17.095 16.010 1.00 80.62 75 GLU A N 1
ATOM 575 C CA . GLU A 1 75 ? 12.644 -16.807 14.989 1.00 80.62 75 GLU A CA 1
ATOM 576 C C . GLU A 1 75 ? 11.330 -17.534 15.308 1.00 80.62 75 GLU A C 1
ATOM 578 O O . GLU A 1 75 ? 10.285 -16.896 15.449 1.00 80.62 75 GLU A O 1
ATOM 583 N N . ASP A 1 76 ? 11.411 -18.844 15.552 1.00 81.62 76 ASP A N 1
ATOM 584 C CA . ASP A 1 76 ? 10.258 -19.681 15.870 1.00 81.62 76 ASP A CA 1
ATOM 585 C C . ASP A 1 76 ? 9.544 -19.218 17.139 1.00 81.62 76 ASP A C 1
ATOM 587 O O . ASP A 1 76 ? 8.318 -19.102 17.158 1.00 81.62 76 ASP A O 1
ATOM 591 N N . LEU A 1 77 ? 10.291 -18.893 18.196 1.00 82.50 77 LEU A N 1
ATOM 592 C CA . LEU A 1 77 ? 9.707 -18.437 19.455 1.00 82.50 77 LEU A CA 1
ATOM 593 C C . LEU A 1 77 ? 9.012 -17.070 19.311 1.00 82.50 77 LEU A C 1
ATOM 595 O O . LEU A 1 77 ? 7.946 -16.861 19.891 1.00 82.50 77 LEU A O 1
ATOM 599 N N . ILE A 1 78 ? 9.615 -16.136 18.565 1.00 80.62 78 ILE A N 1
ATOM 600 C CA . ILE A 1 78 ? 9.185 -14.730 18.529 1.00 80.62 78 ILE A CA 1
ATOM 601 C C . ILE A 1 78 ? 8.062 -14.496 17.518 1.00 80.62 78 ILE A C 1
ATOM 603 O O . ILE A 1 78 ? 7.120 -13.777 17.847 1.00 80.62 78 ILE A O 1
ATOM 607 N N . ILE A 1 79 ? 8.153 -15.055 16.305 1.00 84.50 79 ILE A N 1
ATOM 608 C CA . ILE A 1 79 ? 7.194 -14.759 15.228 1.00 84.50 79 ILE A CA 1
ATOM 609 C C . ILE A 1 79 ? 6.309 -15.946 14.826 1.00 84.50 79 ILE A C 1
ATOM 611 O O . ILE A 1 79 ? 5.217 -15.700 14.321 1.00 84.50 79 ILE A O 1
ATOM 615 N N . HIS A 1 80 ? 6.700 -17.200 15.102 1.00 84.56 80 HIS A N 1
ATOM 616 C CA . HIS A 1 80 ? 5.908 -18.389 14.726 1.00 84.56 80 HIS A CA 1
ATOM 617 C C . HIS A 1 80 ? 5.122 -19.031 15.884 1.00 84.56 80 HIS A C 1
ATOM 619 O O . HIS A 1 80 ? 4.196 -19.799 15.632 1.00 84.56 80 HIS A O 1
ATOM 625 N N . THR A 1 81 ? 5.457 -18.729 17.145 1.00 84.56 81 THR A N 1
ATOM 626 C CA . THR A 1 81 ? 4.837 -19.382 18.318 1.00 84.56 81 THR A CA 1
ATOM 627 C C . THR A 1 81 ? 3.836 -18.490 19.046 1.00 84.56 81 THR A C 1
ATOM 629 O O . THR A 1 81 ? 2.751 -18.943 19.411 1.00 84.56 81 THR A O 1
ATOM 632 N N . ILE A 1 82 ? 4.188 -17.226 19.294 1.00 84.12 82 ILE A N 1
ATOM 633 C CA . ILE A 1 82 ? 3.369 -16.309 20.095 1.00 84.12 82 ILE A CA 1
ATOM 634 C C . ILE A 1 82 ? 2.781 -15.229 19.180 1.00 84.12 82 ILE A C 1
ATOM 636 O O . ILE A 1 82 ? 3.537 -14.567 18.468 1.00 84.12 82 ILE A O 1
ATOM 640 N N . PRO A 1 83 ? 1.456 -14.983 19.214 1.00 83.75 83 PRO A N 1
ATOM 641 C CA . PRO A 1 83 ? 0.865 -13.859 18.498 1.00 83.75 83 PRO A CA 1
ATOM 642 C C . PRO A 1 83 ? 1.495 -12.536 18.944 1.00 83.75 83 PRO A C 1
ATOM 644 O O . PRO A 1 83 ? 1.500 -12.207 20.134 1.00 83.75 83 PRO A O 1
ATOM 647 N N . LEU A 1 84 ? 2.002 -11.752 17.991 1.00 88.19 84 LEU A N 1
ATOM 648 C CA . LEU A 1 84 ? 2.610 -10.462 18.302 1.00 88.19 84 LEU A CA 1
ATOM 649 C C . LEU A 1 84 ? 1.565 -9.501 18.896 1.00 88.19 84 LEU A C 1
ATOM 651 O O . LEU A 1 84 ? 0.454 -9.373 18.372 1.00 88.19 84 LEU A O 1
ATOM 655 N N . PRO A 1 85 ? 1.893 -8.783 19.984 1.00 90.19 85 PRO A N 1
ATOM 656 C CA . PRO A 1 85 ? 0.895 -8.027 20.719 1.00 90.19 85 PRO A CA 1
ATOM 657 C C . PRO A 1 85 ? 0.453 -6.776 19.942 1.00 90.19 85 PRO A C 1
ATOM 659 O O . PRO A 1 85 ? 1.257 -5.905 19.596 1.00 90.19 85 PRO A O 1
ATOM 662 N N . PHE A 1 86 ? -0.863 -6.625 19.742 1.00 91.44 86 PHE A N 1
ATOM 663 C CA . PHE A 1 86 ? -1.467 -5.510 18.989 1.00 91.44 86 PHE A CA 1
ATOM 664 C C . PHE A 1 86 ? -1.100 -4.116 19.533 1.00 91.44 86 PHE A C 1
ATOM 666 O O . PHE A 1 86 ? -1.113 -3.125 18.798 1.00 91.44 86 PHE A O 1
ATOM 673 N N . MET A 1 87 ? -0.718 -4.014 20.811 1.00 94.31 87 MET A N 1
ATOM 674 C CA . MET A 1 87 ? -0.281 -2.758 21.434 1.00 94.31 87 MET A CA 1
ATOM 675 C C . MET A 1 87 ? 0.841 -2.048 20.658 1.00 94.31 87 MET A C 1
ATOM 677 O O . MET A 1 87 ? 0.894 -0.820 20.665 1.00 94.31 87 MET A O 1
ATOM 681 N N . LEU A 1 88 ? 1.684 -2.797 19.939 1.00 93.62 88 LEU A N 1
ATOM 682 C CA . LEU A 1 88 ? 2.793 -2.257 19.150 1.00 93.62 88 LEU A CA 1
ATOM 683 C C . LEU A 1 88 ? 2.322 -1.429 17.944 1.00 93.62 88 LEU A C 1
ATOM 685 O O . LEU A 1 88 ? 3.033 -0.521 17.503 1.00 93.62 88 LEU A O 1
ATOM 689 N N . VAL A 1 89 ? 1.126 -1.713 17.421 1.00 95.69 89 VAL A N 1
ATOM 690 C CA . VAL A 1 89 ? 0.537 -1.060 16.235 1.00 95.69 89 VAL A CA 1
ATOM 691 C C . VAL A 1 89 ? -0.726 -0.264 16.540 1.00 95.69 89 VAL A C 1
ATOM 693 O O . VAL A 1 89 ? -1.160 0.512 15.692 1.00 95.69 89 VAL A O 1
ATOM 696 N N . LYS A 1 90 ? -1.274 -0.370 17.757 1.00 96.62 90 LYS A N 1
ATOM 697 C CA . LYS A 1 90 ? -2.522 0.284 18.184 1.00 96.62 90 LYS A CA 1
ATOM 698 C C . LYS A 1 90 ? -2.597 1.767 17.810 1.00 96.62 90 LYS A C 1
ATOM 700 O O . LYS A 1 90 ? -3.615 2.215 17.292 1.00 96.62 90 LYS A O 1
ATOM 705 N N . THR A 1 91 ? -1.536 2.538 18.053 1.00 96.88 91 THR A N 1
ATOM 706 C CA . THR A 1 91 ? -1.525 3.982 17.755 1.00 96.88 91 THR A CA 1
ATOM 707 C C . THR A 1 91 ? -1.576 4.265 16.255 1.00 96.88 91 THR A C 1
ATOM 709 O O . THR A 1 91 ? -2.321 5.148 15.840 1.00 96.88 91 THR A O 1
ATOM 712 N N . SER A 1 92 ? -0.811 3.524 15.448 1.00 96.50 92 SER A N 1
ATOM 713 C CA . SER A 1 92 ? -0.813 3.658 13.985 1.00 96.50 92 SER A CA 1
ATOM 714 C C . SER A 1 92 ? -2.160 3.234 13.402 1.00 96.50 92 SER A C 1
ATOM 716 O O . SER A 1 92 ? -2.766 3.986 12.646 1.00 96.50 92 SER A O 1
ATOM 718 N N . TYR A 1 93 ? -2.679 2.085 13.839 1.00 98.00 93 TYR A N 1
ATOM 719 C CA . TYR A 1 93 ? -3.983 1.583 13.414 1.00 98.00 93 TYR A CA 1
ATOM 720 C C . TYR A 1 93 ? -5.112 2.558 13.764 1.00 98.00 93 TYR A C 1
ATOM 722 O O . TYR A 1 93 ? -5.958 2.841 12.928 1.00 98.00 93 TYR A O 1
ATOM 730 N N . ARG A 1 94 ? -5.100 3.147 14.967 1.00 98.19 94 ARG A N 1
ATOM 731 C CA . ARG A 1 94 ? -6.113 4.137 15.361 1.00 98.19 94 ARG A CA 1
ATOM 732 C C . ARG A 1 94 ? -6.071 5.403 14.502 1.00 98.19 94 ARG A C 1
ATOM 734 O O . ARG A 1 94 ? -7.118 5.971 14.227 1.00 98.19 94 ARG A O 1
ATOM 741 N N . LYS A 1 95 ? -4.888 5.854 14.074 1.00 98.06 95 LYS A N 1
ATOM 742 C CA . LYS A 1 95 ? -4.775 7.000 13.155 1.00 98.06 95 LYS A CA 1
ATOM 743 C C . LYS A 1 95 ? -5.384 6.683 11.789 1.00 98.06 95 LYS A C 1
ATO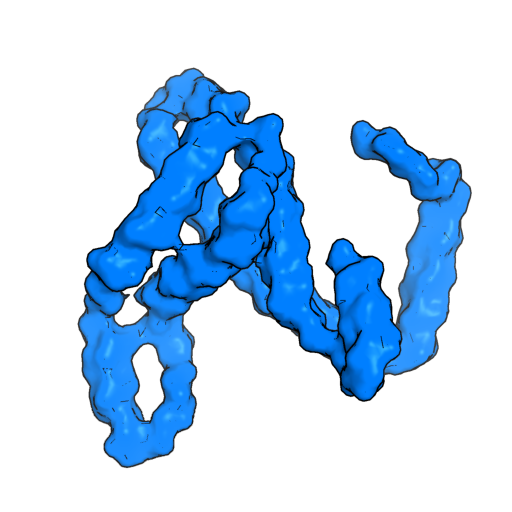M 745 O O . LYS A 1 95 ? -6.142 7.500 11.283 1.00 98.06 95 LYS A O 1
ATOM 750 N N . LEU A 1 96 ? -5.096 5.497 11.247 1.00 98.19 96 LEU A N 1
ATOM 751 C CA . LEU A 1 96 ? -5.717 5.011 10.012 1.00 98.19 96 LEU A CA 1
ATOM 752 C C . LEU A 1 96 ? -7.237 4.922 10.172 1.00 98.19 96 LEU A C 1
ATOM 754 O O . LEU A 1 96 ? -7.962 5.530 9.397 1.00 98.19 96 LEU A O 1
ATOM 758 N N . TYR A 1 97 ? -7.711 4.254 11.225 1.00 98.50 97 TYR A N 1
ATOM 759 C CA . TYR A 1 97 ? -9.134 4.141 11.541 1.00 98.50 97 TYR A CA 1
ATOM 760 C C . TYR A 1 97 ? -9.828 5.499 11.567 1.00 98.50 97 TYR A C 1
ATOM 762 O O . TYR A 1 97 ? -10.813 5.689 10.867 1.00 98.50 97 TYR A O 1
ATOM 770 N N . ASN A 1 98 ? -9.289 6.461 12.319 1.00 98.19 98 ASN A N 1
ATOM 771 C CA . ASN A 1 98 ? -9.889 7.787 12.425 1.00 98.19 98 ASN A CA 1
ATOM 772 C C . ASN A 1 98 ? -9.961 8.495 11.067 1.00 98.19 98 ASN A C 1
ATOM 774 O O . ASN A 1 98 ? -10.958 9.150 10.793 1.00 98.19 98 ASN A O 1
ATOM 778 N N . ALA A 1 99 ? -8.930 8.351 10.229 1.00 97.75 99 ALA A N 1
ATOM 779 C CA . ALA A 1 99 ? -8.906 8.960 8.906 1.00 97.75 99 ALA A CA 1
ATOM 780 C C . ALA A 1 99 ? -9.938 8.346 7.950 1.00 97.75 99 ALA A C 1
ATOM 782 O O . ALA A 1 99 ? -10.627 9.081 7.245 1.00 97.75 99 ALA A O 1
ATOM 783 N N . PHE A 1 100 ? -10.073 7.016 7.938 1.00 98.19 100 PHE A N 1
ATOM 784 C CA . PHE A 1 100 ? -11.120 6.344 7.164 1.00 98.19 100 PHE A CA 1
ATOM 785 C C . PHE A 1 100 ? -12.505 6.703 7.703 1.00 98.19 100 PHE A C 1
ATOM 787 O O . PHE A 1 100 ? -13.381 7.084 6.931 1.00 98.19 100 PHE A O 1
ATOM 794 N N . TYR A 1 101 ? -12.687 6.678 9.022 1.00 98.19 101 TYR A N 1
ATOM 795 C CA . TYR A 1 101 ? -13.956 7.008 9.662 1.00 98.19 101 TYR A CA 1
ATOM 796 C C . TYR A 1 101 ? -14.424 8.428 9.320 1.00 98.19 101 TYR A C 1
ATOM 798 O O . TYR A 1 101 ? -15.591 8.636 9.002 1.00 98.19 101 TYR A O 1
ATOM 806 N N . SER A 1 102 ? -13.512 9.407 9.344 1.00 97.38 102 SER A N 1
ATOM 807 C CA . SER A 1 102 ? -13.840 10.803 9.042 1.00 97.38 102 SER A CA 1
ATOM 808 C C . SER A 1 102 ? -14.058 11.086 7.558 1.00 97.38 102 SER A C 1
ATOM 810 O O . SER A 1 102 ? -14.618 12.129 7.235 1.00 97.38 102 SER A O 1
ATOM 812 N N . SER A 1 103 ? -13.585 10.210 6.668 1.00 97.56 103 SER A N 1
ATOM 813 C CA . SER A 1 103 ? -13.553 10.475 5.223 1.00 97.56 103 SER A CA 1
ATOM 814 C C . SER A 1 103 ? -14.477 9.570 4.412 1.00 97.56 103 SER A C 1
ATOM 816 O O . SER A 1 103 ? -14.560 9.761 3.212 1.00 97.56 103 SER A O 1
ATOM 818 N N . SER A 1 104 ? -15.156 8.595 5.022 1.00 97.12 104 SER A N 1
ATOM 819 C CA . SER A 1 104 ? -15.936 7.566 4.302 1.00 97.12 104 SER A CA 1
ATOM 820 C C . SER A 1 104 ? -17.415 7.597 4.685 1.00 97.12 104 SER A C 1
ATOM 822 O O . SER A 1 104 ? -18.006 6.557 4.971 1.00 97.12 104 SER A O 1
ATOM 824 N N . ALA A 1 105 ? -18.003 8.791 4.770 1.00 97.62 105 ALA A N 1
ATOM 825 C CA . ALA A 1 105 ? -19.387 8.955 5.198 1.00 97.62 105 ALA A CA 1
ATOM 826 C C . ALA A 1 105 ? -20.344 8.165 4.298 1.00 97.62 105 ALA A C 1
ATOM 828 O O . ALA A 1 105 ? -21.140 7.394 4.820 1.00 97.62 105 ALA A O 1
ATOM 829 N N . SER A 1 106 ? -20.201 8.255 2.972 1.00 96.94 106 SER A N 1
ATOM 830 C CA . SER A 1 106 ? -21.086 7.561 2.027 1.00 96.94 106 SER A CA 1
ATOM 831 C C . SER A 1 106 ? -21.089 6.041 2.229 1.00 96.94 106 SER A C 1
ATOM 833 O O . SER A 1 106 ? -22.151 5.424 2.311 1.00 96.94 106 SER A O 1
ATOM 835 N N . PHE A 1 107 ? -19.906 5.438 2.373 1.00 97.19 107 PHE A N 1
ATOM 836 C CA . PHE A 1 107 ? -19.747 4.005 2.611 1.00 97.19 107 PHE A CA 1
A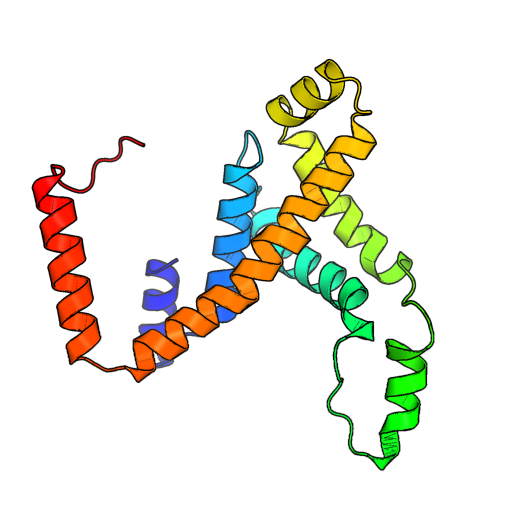TOM 837 C C . PHE A 1 107 ? -20.328 3.585 3.966 1.00 97.19 107 PHE A C 1
ATOM 839 O O . PHE A 1 107 ? -21.015 2.568 4.067 1.00 97.19 107 PHE A O 1
ATOM 846 N N . LEU A 1 108 ? -20.039 4.352 5.018 1.00 98.31 108 LEU A N 1
ATOM 847 C CA . LEU A 1 108 ? -20.446 4.016 6.380 1.00 98.31 108 LEU A CA 1
ATOM 848 C C . LEU A 1 108 ? -21.950 4.214 6.604 1.00 98.31 108 LEU A C 1
ATOM 850 O O . LEU A 1 108 ? -22.571 3.381 7.260 1.00 98.31 108 LEU A O 1
ATOM 854 N N . ASP A 1 109 ? -22.539 5.260 6.022 1.00 98.38 109 ASP A N 1
ATOM 855 C CA . ASP A 1 109 ? -23.982 5.516 6.063 1.00 98.38 109 ASP A CA 1
ATOM 856 C C . ASP A 1 109 ? -24.748 4.386 5.354 1.00 98.38 109 ASP A C 1
ATOM 858 O O . ASP A 1 109 ? -25.768 3.900 5.850 1.00 98.38 109 ASP A O 1
ATOM 862 N N . GLU A 1 110 ? -24.230 3.909 4.218 1.00 98.06 110 GLU A N 1
ATOM 863 C CA . GLU A 1 110 ? -24.804 2.764 3.510 1.00 98.06 110 GLU A CA 1
ATOM 864 C C . GLU A 1 110 ? -24.676 1.464 4.317 1.00 98.06 110 GLU A C 1
ATOM 866 O O . GLU A 1 110 ? -25.627 0.684 4.383 1.00 98.06 110 GLU A O 1
ATOM 871 N N . ALA A 1 111 ? -23.539 1.235 4.978 1.00 97.81 111 ALA A N 1
ATOM 872 C CA . ALA A 1 111 ? -23.358 0.072 5.841 1.00 97.81 111 ALA A CA 1
ATOM 873 C C . ALA A 1 111 ? -24.359 0.067 7.014 1.00 97.81 111 ALA A C 1
ATOM 875 O O . ALA A 1 111 ? -24.985 -0.963 7.283 1.00 97.81 111 ALA A O 1
ATOM 876 N N . GLU A 1 112 ? -24.578 1.216 7.661 1.00 98.12 112 GLU A N 1
ATOM 877 C CA . GLU A 1 112 ? -25.589 1.362 8.715 1.00 98.12 112 GLU A CA 1
ATOM 878 C C . GLU A 1 112 ? -27.008 1.118 8.194 1.00 98.12 112 GLU A C 1
ATOM 880 O O . GLU A 1 112 ? -27.791 0.422 8.845 1.00 98.12 112 GLU A O 1
ATOM 885 N N . ARG A 1 113 ? -27.335 1.605 6.988 1.00 98.31 113 ARG A N 1
ATOM 886 C CA . ARG A 1 113 ? -28.627 1.337 6.332 1.00 98.31 113 ARG A CA 1
ATOM 887 C C . ARG A 1 113 ? -28.859 -0.157 6.093 1.00 98.31 113 ARG A C 1
ATOM 889 O O . ARG A 1 113 ? -29.999 -0.617 6.147 1.00 98.31 113 ARG A O 1
ATOM 896 N N . GLN A 1 114 ? -27.790 -0.917 5.864 1.00 97.81 114 GLN A N 1
ATOM 897 C CA . GLN A 1 114 ? -27.820 -2.377 5.740 1.00 97.81 114 GLN A CA 1
ATOM 898 C C . GLN A 1 114 ? -27.778 -3.113 7.093 1.00 97.81 114 GLN A C 1
ATOM 900 O O . GLN A 1 114 ? -27.726 -4.342 7.126 1.00 97.81 114 GLN A O 1
ATOM 905 N N . GLY A 1 115 ? -27.833 -2.391 8.217 1.00 97.88 115 GLY A N 1
ATOM 906 C CA . GLY A 1 115 ? -27.853 -2.964 9.564 1.00 97.88 115 GLY A CA 1
ATOM 907 C C . GLY A 1 115 ? -26.475 -3.355 10.104 1.00 97.88 115 GLY A C 1
ATOM 908 O O . GLY A 1 115 ? -26.393 -4.120 11.067 1.00 97.88 115 GLY A O 1
ATOM 909 N N . ILE A 1 116 ? -25.391 -2.859 9.503 1.00 98.25 116 ILE A N 1
ATOM 910 C CA . ILE A 1 116 ? -24.024 -3.066 9.984 1.00 98.25 116 ILE A CA 1
ATOM 911 C C . ILE A 1 116 ? -23.648 -1.899 10.897 1.00 98.25 116 ILE A C 1
ATOM 913 O O . ILE A 1 116 ? -23.745 -0.741 10.514 1.00 98.25 116 ILE A O 1
ATOM 917 N N . ASP A 1 117 ? -23.178 -2.210 12.102 1.00 98.31 117 ASP A N 1
ATOM 918 C CA . ASP A 1 117 ? -22.639 -1.203 13.019 1.00 98.31 117 ASP A CA 1
ATOM 919 C C . ASP A 1 117 ? -21.496 -0.404 12.368 1.00 98.31 117 ASP A C 1
ATOM 921 O O . ASP A 1 117 ? -20.584 -0.983 11.768 1.00 98.31 117 ASP A O 1
ATOM 925 N N . ARG A 1 118 ? -21.534 0.923 12.512 1.00 98.31 118 ARG A N 1
ATOM 926 C CA . ARG A 1 118 ? -20.611 1.843 11.839 1.00 98.31 118 ARG A CA 1
ATOM 927 C C . ARG A 1 118 ? -19.149 1.594 12.182 1.00 98.31 118 ARG A C 1
ATOM 929 O O . ARG A 1 118 ? -18.294 1.616 11.295 1.00 98.31 118 ARG A O 1
ATOM 936 N N . ASP A 1 119 ? -18.858 1.322 13.452 1.00 98.25 119 ASP A N 1
ATOM 937 C CA . ASP A 1 119 ? -17.494 1.056 13.905 1.00 98.25 119 ASP A CA 1
ATOM 938 C C . ASP A 1 119 ? -16.981 -0.259 13.305 1.00 98.25 119 ASP A C 1
ATOM 940 O O . ASP A 1 119 ? -15.870 -0.326 12.764 1.00 98.25 119 ASP A O 1
ATOM 944 N N . LYS A 1 120 ? -17.817 -1.306 13.302 1.00 98.12 120 LYS A N 1
ATOM 945 C CA . LYS A 1 120 ? -17.499 -2.571 12.618 1.00 98.12 120 LYS A CA 1
ATOM 946 C C . LYS A 1 120 ? -17.296 -2.377 11.117 1.00 98.12 120 LYS A C 1
ATOM 948 O O . LYS A 1 120 ? -16.372 -2.973 10.558 1.00 98.12 120 LYS A O 1
ATOM 953 N N . ALA A 1 121 ? -18.123 -1.562 10.466 1.00 98.56 121 ALA A N 1
ATOM 954 C CA . ALA A 1 121 ? -17.990 -1.255 9.046 1.00 98.56 121 ALA A CA 1
ATOM 955 C C . ALA A 1 121 ? -16.658 -0.548 8.758 1.00 98.56 121 ALA A C 1
ATOM 957 O O . ALA A 1 121 ? -15.925 -0.964 7.861 1.00 98.56 121 ALA A O 1
ATOM 958 N N . CYS A 1 122 ? -16.282 0.442 9.572 1.00 98.69 122 CYS A N 1
ATOM 959 C CA . CYS A 1 122 ? -15.015 1.153 9.425 1.00 98.69 122 CYS A CA 1
ATOM 960 C C . CYS A 1 122 ? -13.803 0.230 9.633 1.00 98.69 122 CYS A C 1
ATOM 962 O O . CYS A 1 122 ? -12.861 0.257 8.841 1.00 98.69 122 CYS A O 1
ATOM 964 N N . HIS A 1 123 ? -13.827 -0.659 10.631 1.00 98.50 123 HIS A N 1
ATOM 965 C CA . HIS A 1 123 ? -12.754 -1.644 10.812 1.00 98.50 123 HIS A CA 1
ATOM 966 C C . HIS A 1 123 ? -12.587 -2.569 9.597 1.00 98.50 123 HIS A C 1
ATOM 968 O O . HIS A 1 123 ? -11.454 -2.843 9.192 1.00 98.50 123 HIS A O 1
ATOM 974 N N . ASN A 1 124 ? -13.694 -3.011 8.990 1.00 98.31 124 ASN A N 1
ATOM 975 C CA . ASN A 1 124 ? -13.665 -3.803 7.758 1.00 98.31 124 ASN A CA 1
ATOM 976 C C . ASN A 1 124 ? -13.169 -2.989 6.560 1.00 98.31 124 ASN A C 1
ATOM 978 O O . ASN A 1 124 ? -12.408 -3.515 5.752 1.00 98.31 124 ASN A O 1
ATOM 982 N N . LEU A 1 125 ? -13.530 -1.708 6.468 1.00 98.44 125 LEU A N 1
ATOM 983 C CA . LEU A 1 125 ? -13.037 -0.814 5.423 1.00 98.44 125 LEU A CA 1
ATOM 984 C C . LEU A 1 125 ? -11.520 -0.616 5.520 1.00 98.44 125 LEU A C 1
ATOM 986 O O . LEU A 1 125 ? -10.816 -0.757 4.524 1.00 98.44 125 LEU A O 1
ATOM 990 N N . VAL A 1 126 ? -10.996 -0.369 6.725 1.00 98.44 126 VAL A N 1
ATOM 991 C CA . VAL A 1 126 ? -9.547 -0.274 6.969 1.00 98.44 126 VAL A CA 1
ATOM 992 C C . VAL A 1 126 ? -8.853 -1.587 6.605 1.00 98.44 126 VAL A C 1
ATOM 994 O O . VAL A 1 126 ? -7.764 -1.565 6.033 1.00 98.44 126 VAL A O 1
ATOM 997 N N . PHE A 1 127 ? -9.472 -2.734 6.904 1.00 98.50 127 PHE A N 1
ATOM 998 C CA . PHE A 1 127 ? -8.932 -4.040 6.529 1.00 98.50 127 PHE A CA 1
ATOM 999 C C . PHE A 1 127 ? -8.922 -4.245 5.009 1.00 98.50 127 PHE A C 1
ATOM 1001 O O . PHE A 1 127 ? -7.902 -4.650 4.452 1.00 98.50 127 PHE A O 1
ATOM 1008 N N . LEU A 1 128 ? -10.018 -3.914 4.324 1.00 98.38 128 LEU A N 1
ATOM 1009 C CA . LEU A 1 128 ? -10.119 -3.952 2.867 1.00 98.38 128 LEU A CA 1
ATOM 1010 C C . LEU A 1 128 ? -9.050 -3.068 2.216 1.00 98.38 128 LEU A C 1
ATOM 1012 O O . LEU A 1 128 ? -8.324 -3.525 1.334 1.00 98.38 128 LEU A O 1
ATOM 1016 N N . ALA A 1 129 ? -8.920 -1.830 2.688 1.00 98.25 129 ALA A N 1
ATOM 1017 C CA . ALA A 1 129 ? -7.963 -0.867 2.171 1.00 98.25 129 ALA A CA 1
ATOM 1018 C C . ALA A 1 129 ? -6.513 -1.304 2.415 1.00 98.25 129 ALA A C 1
ATOM 1020 O O . ALA A 1 129 ? -5.705 -1.317 1.491 1.00 98.25 129 ALA A O 1
ATOM 1021 N N . GLY A 1 130 ? -6.181 -1.665 3.656 1.00 97.75 130 GLY A N 1
ATOM 1022 C CA . GLY A 1 130 ? -4.811 -1.954 4.069 1.00 97.75 130 GLY A CA 1
ATOM 1023 C C . GLY A 1 130 ? -4.339 -3.354 3.688 1.00 97.75 130 GLY A C 1
ATOM 1024 O O . GLY A 1 130 ? -3.277 -3.503 3.093 1.00 97.75 130 GLY A O 1
ATOM 1025 N N . PHE A 1 131 ? -5.111 -4.386 4.031 1.00 97.56 131 PHE A N 1
ATOM 1026 C CA . PHE A 1 131 ? -4.707 -5.783 3.858 1.00 97.56 131 PHE A CA 1
ATOM 1027 C C . PHE A 1 131 ? -4.963 -6.279 2.439 1.00 97.56 131 PHE A C 1
ATOM 1029 O O . PHE A 1 131 ? -4.037 -6.749 1.781 1.00 97.56 131 PHE A O 1
ATOM 1036 N N . ASN A 1 132 ? -6.198 -6.147 1.952 1.00 97.56 132 ASN A N 1
ATOM 1037 C CA . ASN A 1 132 ? -6.579 -6.729 0.664 1.00 97.56 132 ASN A CA 1
ATOM 1038 C C . ASN A 1 132 ? -6.040 -5.908 -0.514 1.00 97.56 132 ASN A C 1
ATOM 1040 O O . ASN A 1 132 ? -5.461 -6.469 -1.442 1.00 97.56 132 ASN A O 1
ATOM 1044 N N . ALA A 1 133 ? -6.221 -4.584 -0.480 1.00 98.25 133 ALA A N 1
ATOM 1045 C CA . ALA A 1 133 ? -5.857 -3.716 -1.593 1.00 98.25 133 ALA A CA 1
ATOM 1046 C C . ALA A 1 133 ? -4.390 -3.260 -1.528 1.00 98.25 133 ALA A C 1
ATOM 1048 O O . ALA A 1 133 ? -3.575 -3.723 -2.325 1.00 98.25 133 ALA A O 1
ATOM 1049 N N . TYR A 1 134 ? -4.028 -2.402 -0.567 1.00 98.31 134 TYR A N 1
ATOM 1050 C CA . TYR A 1 134 ? -2.671 -1.857 -0.441 1.00 98.31 134 TYR A CA 1
ATOM 1051 C C . TYR A 1 134 ? -1.612 -2.965 -0.318 1.00 98.31 134 TYR A C 1
ATOM 1053 O O . TYR A 1 134 ? -0.645 -2.970 -1.078 1.00 98.31 134 TYR A O 1
ATOM 1061 N N . GLY A 1 135 ? -1.821 -3.945 0.571 1.00 97.06 135 GLY A N 1
ATOM 1062 C CA . GLY A 1 135 ? -0.922 -5.091 0.731 1.00 97.06 135 GLY A CA 1
ATOM 1063 C C . GLY A 1 135 ? -0.751 -5.908 -0.555 1.00 97.06 135 GLY A C 1
ATOM 1064 O O . GLY A 1 135 ? 0.367 -6.287 -0.904 1.00 97.06 135 GLY A O 1
ATOM 1065 N N . GLY A 1 136 ? -1.834 -6.116 -1.310 1.00 96.81 136 GLY A N 1
ATOM 1066 C CA . GLY A 1 136 ? -1.790 -6.779 -2.615 1.00 96.81 136 GLY A CA 1
ATOM 1067 C C . GLY A 1 136 ? -1.011 -5.978 -3.663 1.00 96.81 136 GLY A C 1
ATOM 1068 O O . GLY A 1 136 ? -0.134 -6.525 -4.333 1.00 96.81 136 GLY A O 1
ATOM 1069 N N . MET A 1 137 ? -1.274 -4.672 -3.778 1.00 97.62 137 MET A N 1
ATOM 1070 C CA . MET A 1 137 ? -0.583 -3.773 -4.715 1.00 97.62 137 MET A CA 1
ATOM 1071 C C . MET A 1 137 ? 0.919 -3.681 -4.417 1.00 97.62 137 MET A C 1
ATOM 1073 O O . MET A 1 137 ? 1.724 -3.733 -5.350 1.00 97.62 137 MET A O 1
ATOM 1077 N N . LYS A 1 138 ? 1.299 -3.639 -3.132 1.00 95.94 138 LYS A N 1
ATOM 1078 C CA . LYS A 1 138 ? 2.696 -3.630 -2.664 1.00 95.94 138 LYS A CA 1
ATOM 1079 C C . LYS A 1 138 ? 3.500 -4.829 -3.174 1.00 95.94 138 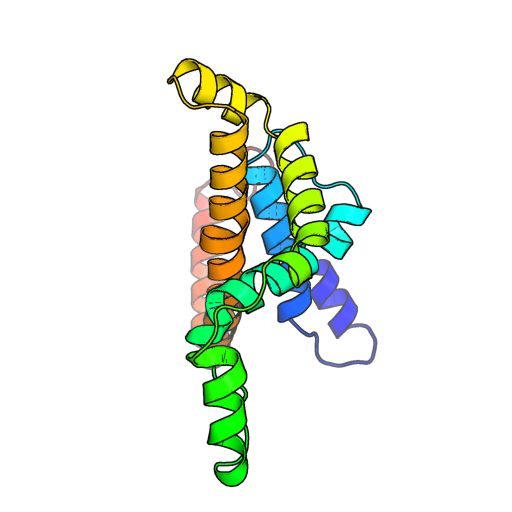LYS A C 1
ATOM 1081 O O . LYS A 1 138 ? 4.693 -4.707 -3.431 1.00 95.94 138 LYS A O 1
ATOM 1086 N N . VAL A 1 139 ? 2.861 -5.986 -3.357 1.00 95.31 139 VAL A N 1
ATOM 1087 C CA . VAL A 1 139 ? 3.506 -7.187 -3.919 1.00 95.31 139 VAL A CA 1
ATOM 1088 C C . VAL A 1 139 ? 3.390 -7.221 -5.444 1.00 95.31 139 VAL A C 1
ATOM 1090 O O . VAL A 1 139 ? 4.367 -7.502 -6.149 1.00 95.31 139 VAL A O 1
ATOM 1093 N N . LEU A 1 140 ? 2.196 -6.942 -5.970 1.00 97.88 140 LEU A N 1
ATOM 1094 C CA . LEU A 1 140 ? 1.880 -7.095 -7.386 1.00 97.88 140 LEU A CA 1
ATOM 1095 C C . LEU A 1 140 ? 2.636 -6.096 -8.264 1.00 97.88 140 LEU A C 1
ATOM 1097 O O . LEU A 1 140 ? 3.190 -6.496 -9.285 1.00 97.88 140 LEU A O 1
ATOM 1101 N N . PHE A 1 141 ? 2.672 -4.814 -7.898 1.00 97.31 141 PHE A N 1
ATOM 1102 C CA . PHE A 1 141 ? 3.212 -3.772 -8.776 1.00 97.31 141 PHE A CA 1
ATOM 1103 C C . PHE A 1 141 ? 4.723 -3.890 -8.991 1.00 97.31 141 PHE A C 1
ATOM 1105 O O . PHE A 1 141 ? 5.141 -3.878 -10.153 1.00 97.31 141 PHE A O 1
ATOM 1112 N N . PRO A 1 142 ? 5.557 -4.101 -7.952 1.00 96.12 142 PRO A N 1
ATOM 1113 C CA . PRO A 1 142 ? 6.977 -4.368 -8.165 1.00 96.12 142 PRO A CA 1
ATOM 1114 C C . PRO A 1 142 ? 7.211 -5.642 -8.982 1.00 96.12 142 PRO A C 1
ATOM 1116 O O . PRO A 1 142 ? 8.088 -5.677 -9.845 1.00 96.12 142 PRO A O 1
ATOM 1119 N N . SER A 1 143 ? 6.400 -6.682 -8.759 1.00 97.31 143 SER A N 1
ATOM 1120 C CA . SER A 1 143 ? 6.488 -7.938 -9.512 1.00 97.31 143 SER A CA 1
ATOM 1121 C C . SER A 1 143 ? 6.157 -7.738 -10.990 1.00 97.31 143 SER A C 1
ATOM 1123 O O . SER A 1 143 ? 6.884 -8.225 -11.855 1.00 97.31 143 SER A O 1
ATOM 1125 N N . LEU A 1 144 ? 5.095 -6.990 -11.289 1.00 97.50 144 LEU A N 1
ATOM 1126 C CA . LEU A 1 144 ? 4.703 -6.651 -12.651 1.00 97.50 144 LEU A CA 1
ATOM 1127 C C . LEU A 1 144 ? 5.809 -5.852 -13.344 1.00 97.50 144 LEU A C 1
ATOM 1129 O O . LEU A 1 144 ? 6.225 -6.215 -14.442 1.00 97.50 144 LEU A O 1
ATOM 1133 N N . LEU A 1 145 ? 6.337 -4.818 -12.679 1.00 95.38 145 LEU A N 1
ATOM 1134 C CA . LEU A 1 145 ? 7.426 -4.005 -13.216 1.00 95.38 145 LEU A CA 1
ATOM 1135 C C . LEU A 1 145 ? 8.676 -4.850 -13.490 1.00 95.38 145 LEU A C 1
ATOM 1137 O O . LEU A 1 145 ? 9.280 -4.719 -14.554 1.00 95.38 145 LEU A O 1
ATOM 1141 N N . LYS A 1 146 ? 9.031 -5.760 -12.574 1.00 97.00 146 LYS A N 1
ATOM 1142 C CA . LYS A 1 146 ? 10.141 -6.705 -12.749 1.00 97.00 146 LYS A CA 1
ATOM 1143 C C . LYS A 1 146 ? 9.948 -7.571 -13.993 1.00 97.00 146 LYS A C 1
ATOM 1145 O O . LYS A 1 146 ? 10.865 -7.667 -14.805 1.00 97.00 146 LYS A O 1
ATOM 1150 N N . TRP A 1 147 ? 8.793 -8.221 -14.141 1.00 98.19 147 TRP A N 1
ATOM 1151 C CA . TRP A 1 147 ? 8.561 -9.159 -15.242 1.00 98.19 147 TRP A CA 1
ATOM 1152 C C . TRP A 1 147 ? 8.437 -8.460 -16.594 1.00 98.19 147 TRP A C 1
ATOM 1154 O O . TRP A 1 147 ? 9.046 -8.910 -17.563 1.00 98.19 147 TRP A O 1
ATOM 1164 N N . VAL A 1 148 ? 7.734 -7.325 -16.653 1.00 97.50 148 VAL A N 1
ATOM 1165 C CA . VAL A 1 148 ? 7.669 -6.499 -17.867 1.00 97.50 148 VAL A CA 1
ATOM 1166 C C . VAL A 1 148 ? 9.060 -5.976 -18.220 1.00 97.50 148 VAL A C 1
ATOM 1168 O O . VAL A 1 148 ? 9.471 -6.076 -19.373 1.00 97.50 148 VAL A O 1
ATOM 1171 N N . GLY A 1 149 ? 9.826 -5.483 -17.244 1.00 96.25 149 GLY A N 1
ATOM 1172 C CA . GLY A 1 149 ? 11.201 -5.026 -17.448 1.00 96.25 149 GLY A CA 1
ATOM 1173 C C . GLY A 1 149 ? 12.116 -6.124 -18.000 1.00 96.25 149 GLY A C 1
ATOM 1174 O O . GLY A 1 149 ? 12.823 -5.896 -18.980 1.00 96.25 149 GLY A O 1
ATOM 1175 N N . ALA A 1 150 ? 12.052 -7.329 -17.428 1.00 98.00 150 ALA A N 1
ATOM 1176 C CA . ALA A 1 150 ? 12.865 -8.475 -17.836 1.00 98.00 150 ALA A CA 1
ATOM 1177 C C . ALA A 1 150 ? 12.516 -9.024 -19.232 1.00 98.00 150 ALA A C 1
ATOM 1179 O O . ALA A 1 150 ? 13.383 -9.593 -19.890 1.00 98.00 150 ALA A O 1
ATOM 1180 N N . ALA A 1 151 ? 11.278 -8.844 -19.700 1.00 98.00 151 ALA A N 1
ATOM 1181 C CA . ALA A 1 151 ? 10.854 -9.271 -21.035 1.00 98.00 151 ALA A CA 1
ATOM 1182 C C . ALA A 1 151 ? 11.488 -8.452 -22.180 1.00 98.00 151 ALA A C 1
ATOM 1184 O O . ALA A 1 151 ? 11.487 -8.890 -23.331 1.00 98.00 151 ALA A O 1
ATOM 1185 N N . GLY A 1 152 ? 12.063 -7.288 -21.864 1.00 97.56 152 GLY A N 1
ATOM 1186 C CA . GLY A 1 152 ? 12.877 -6.500 -22.784 1.00 97.56 152 GLY A CA 1
ATOM 1187 C C . GLY A 1 152 ? 12.100 -5.621 -23.766 1.00 97.56 152 GLY A C 1
ATOM 1188 O O . GLY A 1 152 ? 10.871 -5.624 -23.855 1.00 97.56 152 GLY A O 1
ATOM 1189 N N . GLU A 1 153 ? 12.871 -4.847 -24.530 1.00 98.00 153 GLU A N 1
ATOM 1190 C CA . GLU A 1 153 ? 12.368 -3.787 -25.406 1.00 98.00 153 GLU A CA 1
ATOM 1191 C C . GLU A 1 153 ? 11.309 -4.230 -26.438 1.00 98.00 153 GLU A C 1
ATOM 1193 O O . GLU A 1 153 ? 10.371 -3.461 -26.667 1.00 98.00 153 GLU A O 1
ATOM 1198 N N . PRO A 1 154 ? 11.374 -5.433 -27.053 1.00 98.25 154 PRO A N 1
ATOM 1199 C CA . PRO A 1 154 ? 10.336 -5.870 -27.987 1.00 98.25 154 PRO A CA 1
ATOM 1200 C C . PRO A 1 154 ? 8.934 -5.864 -27.367 1.00 98.25 154 PRO A C 1
ATOM 1202 O O . PRO A 1 154 ? 8.013 -5.306 -27.966 1.00 98.25 154 PRO A O 1
ATOM 1205 N N . LEU A 1 155 ? 8.787 -6.392 -26.144 1.00 98.38 155 LEU A N 1
ATOM 1206 C CA . LEU A 1 155 ? 7.507 -6.368 -25.437 1.00 98.38 155 LEU A CA 1
ATOM 1207 C C . LEU A 1 155 ? 7.100 -4.931 -25.091 1.00 98.38 155 LEU A C 1
ATOM 1209 O O . LEU A 1 155 ? 5.935 -4.572 -25.238 1.00 98.38 155 LEU A O 1
ATOM 1213 N N . HIS A 1 156 ? 8.045 -4.085 -24.667 1.00 98.00 156 HIS A N 1
ATOM 1214 C CA . HIS A 1 156 ? 7.748 -2.688 -24.320 1.00 98.00 156 HIS A CA 1
ATOM 1215 C C . HIS A 1 156 ? 7.185 -1.915 -25.513 1.00 98.00 156 HIS A C 1
ATOM 1217 O O . HIS A 1 156 ? 6.196 -1.197 -25.366 1.00 98.00 156 HIS A O 1
ATOM 1223 N N . ARG A 1 157 ? 7.783 -2.077 -26.702 1.00 98.38 157 ARG A N 1
ATOM 1224 C CA . ARG A 1 157 ? 7.304 -1.434 -27.935 1.00 98.38 157 ARG A CA 1
ATOM 1225 C C . ARG A 1 157 ? 5.924 -1.943 -28.335 1.00 98.38 157 ARG A C 1
ATOM 1227 O O . ARG A 1 157 ? 5.089 -1.131 -28.727 1.00 98.38 157 ARG A O 1
ATOM 1234 N N . GLN A 1 158 ? 5.682 -3.249 -28.209 1.00 98.44 158 GLN A N 1
ATOM 1235 C CA . GLN A 1 158 ? 4.377 -3.843 -28.487 1.00 98.44 158 GLN A CA 1
ATOM 1236 C C . GLN A 1 158 ? 3.300 -3.273 -27.551 1.00 98.44 158 GLN A C 1
ATOM 1238 O O . GLN A 1 158 ? 2.327 -2.699 -28.033 1.00 98.44 158 GLN A O 1
ATOM 1243 N N . LEU A 1 159 ? 3.519 -3.323 -26.231 1.00 98.12 159 LEU A N 1
ATOM 1244 C CA . LEU A 1 159 ? 2.592 -2.771 -25.235 1.00 98.12 159 LEU A CA 1
ATOM 1245 C C . LEU A 1 159 ? 2.323 -1.279 -25.473 1.00 98.12 159 LEU A C 1
ATOM 1247 O O . LEU A 1 159 ? 1.176 -0.840 -25.453 1.00 98.12 159 LEU A O 1
ATOM 1251 N N . ALA A 1 160 ? 3.369 -0.489 -25.735 1.00 97.19 160 ALA A N 1
ATOM 1252 C CA . ALA A 1 160 ? 3.219 0.935 -26.016 1.00 97.19 160 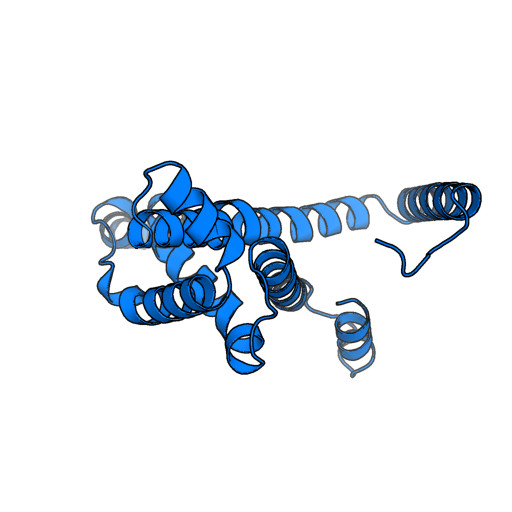ALA A CA 1
ATOM 1253 C C . ALA A 1 160 ? 2.421 1.193 -27.303 1.00 97.19 160 ALA A C 1
ATOM 1255 O O . ALA A 1 160 ? 1.616 2.124 -27.338 1.00 97.19 160 ALA A O 1
ATOM 1256 N N . GLY A 1 161 ? 2.645 0.399 -28.353 1.00 98.00 161 GLY A N 1
ATOM 1257 C CA . GLY A 1 161 ? 1.909 0.484 -29.611 1.00 98.00 161 GLY A CA 1
ATOM 1258 C C . GLY A 1 161 ? 0.427 0.167 -29.429 1.00 98.00 161 GLY A C 1
ATOM 1259 O O . GLY A 1 161 ? -0.412 0.984 -29.803 1.00 98.00 161 GLY A O 1
ATOM 1260 N N . GLU A 1 162 ? 0.119 -0.968 -28.798 1.00 97.69 162 GLU A N 1
ATOM 1261 C CA . GLU A 1 162 ? -1.255 -1.421 -28.550 1.00 97.69 162 GLU A CA 1
ATOM 1262 C C . GLU A 1 162 ? -2.035 -0.425 -27.684 1.00 97.69 162 GLU A C 1
ATOM 1264 O O . GLU A 1 162 ? -3.099 0.041 -28.089 1.00 97.69 162 GLU A O 1
ATOM 1269 N N . VAL A 1 163 ? -1.478 -0.013 -26.538 1.00 96.06 163 VAL A N 1
ATOM 1270 C CA . VAL A 1 163 ? -2.148 0.937 -25.634 1.00 96.06 163 VAL A CA 1
ATOM 1271 C C . VAL A 1 163 ? -2.410 2.271 -26.333 1.00 96.06 163 VAL A C 1
ATOM 1273 O O . VAL A 1 163 ? -3.518 2.797 -26.258 1.00 96.06 163 VAL A O 1
ATOM 1276 N N . ARG A 1 164 ? -1.422 2.831 -27.047 1.00 95.19 164 ARG A N 1
ATOM 1277 C CA . ARG A 1 164 ? -1.591 4.120 -27.743 1.00 95.19 164 ARG A CA 1
ATOM 1278 C C . ARG A 1 164 ? -2.588 4.031 -28.895 1.00 95.19 164 ARG A C 1
ATOM 1280 O O . ARG A 1 164 ? -3.307 5.002 -29.123 1.00 95.19 164 ARG A O 1
ATOM 1287 N N . ALA A 1 165 ? -2.627 2.907 -29.611 1.00 96.31 165 ALA A N 1
ATOM 1288 C CA . ALA A 1 165 ? -3.593 2.682 -30.680 1.00 96.31 165 ALA A CA 1
ATOM 1289 C C . ALA A 1 165 ? -5.023 2.658 -30.125 1.00 96.31 165 ALA A C 1
ATOM 1291 O O . ALA A 1 165 ? -5.844 3.464 -30.556 1.00 96.31 165 ALA A O 1
ATOM 1292 N N . VAL A 1 166 ? -5.279 1.840 -29.099 1.00 95.75 166 VAL A N 1
ATOM 1293 C CA . VAL A 1 166 ? -6.605 1.736 -28.469 1.00 95.75 166 VAL A CA 1
ATOM 1294 C C . VAL A 1 166 ? -7.035 3.066 -27.850 1.00 95.75 166 VAL A C 1
ATOM 1296 O O . VAL A 1 166 ? -8.152 3.519 -28.080 1.00 95.75 166 VAL A O 1
ATOM 1299 N N . VAL A 1 167 ? -6.150 3.750 -27.117 1.00 93.50 167 VAL A N 1
ATOM 1300 C CA . VAL A 1 167 ? -6.463 5.070 -26.539 1.00 93.50 167 VAL A CA 1
ATOM 1301 C C . VAL A 1 167 ? -6.831 6.077 -27.630 1.00 93.50 167 VAL A C 1
ATOM 1303 O O . VAL A 1 167 ? -7.769 6.849 -27.456 1.00 93.50 167 VAL A O 1
ATOM 1306 N N . LYS A 1 168 ? -6.134 6.068 -28.773 1.00 93.06 168 LYS A N 1
ATOM 1307 C CA . LYS A 1 168 ? -6.456 6.945 -29.907 1.00 93.06 168 LYS A CA 1
ATOM 1308 C C . LYS A 1 168 ? -7.818 6.610 -30.520 1.00 93.06 168 LYS A C 1
ATOM 1310 O O . LYS A 1 168 ? -8.566 7.531 -30.839 1.00 93.06 168 LYS A O 1
ATOM 1315 N N . GLU A 1 169 ? -8.137 5.329 -30.681 1.00 93.56 169 GLU A N 1
ATOM 1316 C CA . GLU A 1 169 ? -9.439 4.872 -31.189 1.00 93.56 169 GLU A CA 1
ATOM 1317 C C . GLU A 1 169 ? -10.596 5.285 -30.272 1.00 93.56 169 GLU A C 1
ATOM 1319 O O . GLU A 1 169 ? -11.656 5.663 -30.762 1.00 93.56 169 GLU A O 1
ATOM 1324 N N . GLN A 1 170 ? -10.374 5.298 -28.955 1.00 90.69 170 GLN A N 1
ATOM 1325 C CA . GLN A 1 170 ? -11.361 5.716 -27.951 1.00 90.69 170 GLN A CA 1
ATOM 1326 C C . GLN A 1 170 ? -11.445 7.243 -27.751 1.00 90.69 170 GLN A C 1
ATOM 1328 O O . GLN A 1 170 ? -12.063 7.709 -26.799 1.00 90.69 170 GLN A O 1
ATOM 1333 N N . GLY A 1 171 ? -10.847 8.045 -28.639 1.00 87.06 171 GLY A N 1
ATOM 1334 C CA . GLY A 1 171 ? -10.937 9.511 -28.585 1.00 87.06 171 GLY A CA 1
ATOM 1335 C C . GLY A 1 171 ? -9.838 10.204 -27.771 1.00 87.06 171 GLY A C 1
ATOM 1336 O O . GLY A 1 171 ? -9.895 11.416 -27.575 1.00 87.06 171 GLY A O 1
ATOM 1337 N N . GLY A 1 172 ? -8.801 9.472 -27.358 1.00 87.00 172 GLY A N 1
ATOM 1338 C CA . GLY A 1 172 ? -7.646 9.999 -26.630 1.00 87.00 172 GLY A CA 1
ATOM 1339 C C . GLY A 1 172 ? -7.811 9.993 -25.108 1.00 87.00 172 GLY A C 1
ATOM 1340 O O . GLY A 1 172 ? -8.780 9.481 -24.560 1.00 87.00 172 GLY A O 1
ATOM 1341 N N . LEU A 1 173 ? -6.823 10.557 -24.404 1.00 79.62 173 LEU A N 1
ATOM 1342 C CA . LEU A 1 173 ? -6.894 10.740 -22.952 1.00 79.62 173 LEU A CA 1
ATOM 1343 C C . LEU A 1 173 ? -7.785 11.944 -22.640 1.00 79.62 173 LEU A C 1
ATOM 1345 O O . LEU A 1 173 ? -7.376 13.090 -22.832 1.00 79.62 173 LEU A O 1
ATOM 1349 N N . THR A 1 174 ? -8.992 11.687 -22.151 1.00 73.69 174 THR A N 1
ATOM 1350 C CA . THR A 1 174 ? -9.894 12.723 -21.646 1.00 73.69 174 THR A CA 1
ATOM 1351 C C . THR A 1 174 ? -9.810 12.810 -20.126 1.00 73.69 174 THR A C 1
ATOM 1353 O O . THR A 1 174 ? -9.648 11.799 -19.452 1.00 73.69 174 THR A O 1
ATOM 1356 N N . PHE A 1 175 ? -9.983 14.008 -19.562 1.00 65.50 175 PHE A N 1
ATOM 1357 C CA . PHE A 1 175 ? -10.164 14.186 -18.111 1.00 65.50 175 PHE A CA 1
ATOM 1358 C C . PHE A 1 175 ? -11.537 13.712 -17.607 1.00 65.50 175 PHE A C 1
ATOM 1360 O O . PHE A 1 175 ? -11.814 13.803 -16.415 1.00 65.50 175 PHE A O 1
ATOM 1367 N N . ALA A 1 176 ? -12.400 13.237 -18.508 1.00 47.25 176 ALA A N 1
ATOM 1368 C CA . ALA A 1 176 ? -13.631 12.562 -18.147 1.00 47.25 176 ALA A CA 1
ATOM 1369 C C . ALA A 1 176 ? -13.290 11.150 -17.648 1.00 47.25 176 ALA A C 1
ATOM 1371 O O . ALA A 1 176 ? -12.898 10.292 -18.441 1.00 47.25 176 ALA A O 1
ATOM 1372 N N . ALA A 1 177 ? -13.398 10.965 -16.335 1.00 38.00 177 ALA A N 1
ATOM 1373 C CA . ALA A 1 177 ? -13.740 9.689 -15.723 1.00 38.00 177 ALA A CA 1
ATOM 1374 C C . ALA A 1 177 ? -15.245 9.702 -15.435 1.00 38.00 177 ALA A C 1
ATOM 1376 O O . ALA A 1 177 ? -15.740 10.785 -15.038 1.00 38.00 177 ALA A O 1
#

Secondary structure (DSSP, 8-state):
-HHHHHHHIIIIIS---HHHHHHHHHHHHHHHHHSSS---HHHHHHHHHHHHHHHHHHHGGG------GGGHHHHIIIIIISPPPGGGTHHHHHHHHHHHHHH-HHHHHHHHHTT--HHHHHHHHHHIIIIIIIHHHHHHHHHHHHHHHHH-HHHHHHHHHHHHHHHHHTTS--S--

InterPro domains:
  IPR036396 Cytochrome P450 superfamily [G3DSA:1.10.630.10] (1-177)

Foldseek 3Di:
DVVVQVVCCPPPNVGDDVQVVQLLVQLQVLLVVQFQDGDDPVCSVCVSVLLVQQVCLVCLLVDFPPDDPVCVVVSCVARNPDRDDCVSSVVSVVVLLVSRLVTHCVQLVVCVVVVHDSSNSSVVSSCCSRPVRSVVSSPPVVVVCVVCVVVDDVSVVVVVVVVQVVCVVVVHDDPPD

pLDDT: mean 92.29, std 9.08, range [38.0, 98.69]

Radius of gyration: 20.24 Å; chains: 1; bounding box: 51×37×53 Å

Organism: Momordica charantia (NCBI:txid3673)

Sequence (177 aa):
MFIRLEDELGAKKKAADFNPISDAMSFDFIFRLLTDGSPDPKLAGDGPGMFDKWLTLQLAPLASLGLPKIFCVFEDLIIHTIPLPFMLVKTSYRKLYNAFYSSSASFLDEAERQGIDRDKACHNLVFLAGFNAYGGMKVLFPSLLKWVGAAGEPLHRQLAGEVRAVVKEQGGLTFAA